Protein AF-A0A3M1F2B9-F1 (afdb_monomer)

Sequence (88 aa):
EEGDPVGFVQQFRWKAELRLLLALRQDWWGTEKERELVAALPGYLGRRSGSVRVRTFSAMHLEASRSSLEELGLAWESAPWHRWIVGL

Foldseek 3Di:
DPDDDQWDWDWDDDPLEIEIETEGHPVPQLDPVVLVVVLCVVVVVDPRHQKYKYDYPDPVSCVSNVVSQVVNVWDFDPPPHTITMDGD

pLDDT: mean 73.65, std 11.68, range [44.97, 89.88]

Solvent-accessible surface area (backbone atoms only — not comparable to full-atom values): 5118 Å² total; per-residue (Å²): 130,90,70,81,83,59,56,53,76,49,77,49,76,56,90,64,33,35,35,35,41,45,38,65,46,78,93,39,53,53,32,72,70,41,28,57,54,59,68,47,42,67,76,72,69,47,96,83,36,60,26,41,38,48,39,52,80,42,71,67,49,44,62,44,29,39,70,47,42,47,78,71,69,32,45,81,42,73,77,97,51,76,35,35,41,35,78,99

Radius of gyration: 12.56 Å; Cα contacts (8 Å, |Δi|>4): 128; chains: 1; bounding box: 29×22×39 Å

Nearest PDB structures (foldseek):
  2k5t-assembly1_A  TM=7.332E-01  e=1.825E-01  Escherichia coli K-12
  4crz-assembly1_B  TM=7.177E-01  e=2.891E-01  Escherichia coli K-12
  3igr-assembly1_A  TM=6.245E-01  e=1.080E-01  Aliivibrio fischeri ES114
  2c1i-assembly1_A  TM=4.314E-01  e=9.425E-01  Streptococcus pneumoniae R6
  8kd8-assembly1_A-2  TM=5.620E-01  e=5.549E+00  Aspergillus fumigatus Af293

Mean predicted aligned error: 7.58 Å

Secondary structure (DSSP, 8-state):
--PPP-EEEEEEEETTEEEEEEEE-GGGTTSHHHHHHHHHHHHHH-TT-SEEEEEESSHHHHHHTHHHHHTTTPEEE-SSS-EEEEE-

Structure (mmCIF, N/CA/C/O backbone):
data_AF-A0A3M1F2B9-F1
#
_entry.id   AF-A0A3M1F2B9-F1
#
loop_
_atom_site.group_PDB
_atom_site.id
_atom_site.type_symbol
_atom_site.label_atom_id
_atom_site.label_alt_id
_atom_site.label_comp_id
_atom_site.label_asym_id
_atom_site.label_entity_id
_atom_site.label_seq_id
_atom_site.pdbx_PDB_ins_code
_atom_site.Cartn_x
_atom_site.Cartn_y
_atom_site.Cartn_z
_atom_site.occupancy
_atom_site.B_iso_or_equiv
_atom_site.auth_seq_id
_atom_site.auth_comp_id
_atom_site.auth_asym_id
_atom_site.auth_atom_id
_atom_site.pdbx_PDB_model_num
ATOM 1 N N . GLU A 1 1 ? -6.653 -5.297 -22.233 1.00 44.97 1 GLU A N 1
ATOM 2 C CA . GLU A 1 1 ? -6.044 -6.620 -22.000 1.00 44.97 1 GLU A CA 1
ATOM 3 C C . GLU A 1 1 ? -5.847 -6.777 -20.505 1.00 44.97 1 GLU A C 1
ATOM 5 O O . GLU A 1 1 ? -5.439 -5.808 -19.869 1.00 44.97 1 GLU A O 1
ATOM 10 N N . GLU A 1 2 ? -6.202 -7.925 -19.930 1.00 59.09 2 GLU A N 1
ATOM 11 C CA . GLU A 1 2 ? -5.771 -8.245 -18.567 1.00 59.09 2 GLU A CA 1
ATOM 12 C C . GLU A 1 2 ? -4.273 -8.551 -18.635 1.00 59.09 2 GLU A C 1
ATOM 14 O O . GLU A 1 2 ? -3.864 -9.533 -19.250 1.00 59.09 2 GLU A O 1
ATOM 19 N N . GLY A 1 3 ? -3.455 -7.638 -18.109 1.00 71.12 3 GLY A N 1
ATOM 20 C CA . GLY A 1 3 ? -2.011 -7.835 -18.011 1.00 71.12 3 GLY A CA 1
ATOM 21 C C . GLY A 1 3 ? -1.655 -8.902 -16.976 1.00 71.12 3 GLY A C 1
ATOM 22 O O . GLY A 1 3 ? -2.486 -9.287 -16.152 1.00 71.12 3 GLY A O 1
ATOM 23 N N . ASP A 1 4 ? -0.399 -9.347 -16.995 1.00 80.62 4 ASP A N 1
ATOM 24 C CA . ASP A 1 4 ? 0.111 -10.286 -15.996 1.00 80.62 4 ASP A CA 1
ATOM 25 C C . ASP A 1 4 ? -0.105 -9.748 -14.572 1.00 80.62 4 ASP A C 1
ATOM 27 O O . ASP A 1 4 ? 0.163 -8.568 -14.314 1.00 80.62 4 ASP A O 1
ATOM 31 N N . PRO A 1 5 ? -0.535 -10.588 -13.613 1.00 81.75 5 PRO A N 1
ATOM 32 C CA . PRO A 1 5 ? -0.681 -10.162 -12.231 1.00 81.75 5 PRO A CA 1
ATOM 33 C C . PRO A 1 5 ? 0.676 -9.717 -11.671 1.00 81.75 5 PRO A C 1
ATOM 35 O O . PRO A 1 5 ? 1.635 -10.486 -11.592 1.00 81.75 5 PRO A O 1
ATOM 38 N N .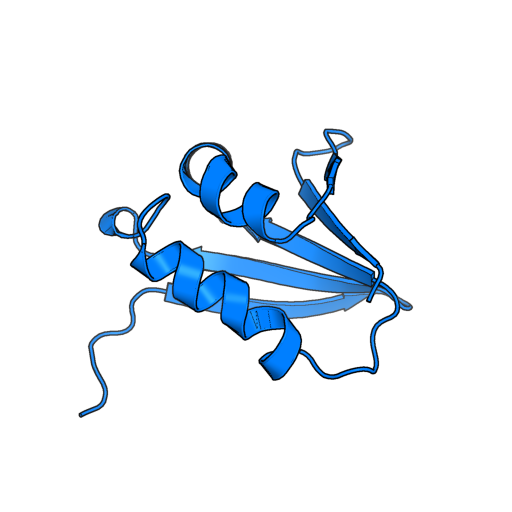 VAL A 1 6 ? 0.751 -8.452 -11.254 1.00 85.69 6 VAL A N 1
ATOM 39 C CA . VAL A 1 6 ? 1.976 -7.838 -10.707 1.00 85.69 6 VAL A CA 1
ATOM 40 C C . VAL A 1 6 ? 2.070 -7.929 -9.185 1.00 85.69 6 VAL A C 1
ATOM 42 O O . VAL A 1 6 ? 3.033 -7.455 -8.584 1.00 85.69 6 VAL A O 1
ATOM 45 N N . GLY A 1 7 ? 1.071 -8.540 -8.555 1.00 86.62 7 GLY A N 1
ATOM 46 C CA . GLY A 1 7 ? 0.957 -8.641 -7.113 1.00 86.62 7 GLY A CA 1
ATOM 47 C C . GLY A 1 7 ? -0.479 -8.855 -6.656 1.00 86.62 7 GLY A C 1
ATOM 48 O O . GLY A 1 7 ? -1.369 -9.142 -7.456 1.00 86.62 7 GLY A O 1
ATOM 49 N N . PHE A 1 8 ? -0.703 -8.685 -5.359 1.00 85.25 8 PHE A N 1
ATOM 50 C CA . PHE A 1 8 ? -2.030 -8.686 -4.763 1.00 85.25 8 PHE A CA 1
ATOM 51 C C . PHE A 1 8 ? -2.133 -7.678 -3.619 1.00 85.25 8 PHE A C 1
ATOM 53 O O . PHE A 1 8 ? -1.152 -7.331 -2.955 1.00 85.25 8 PHE A O 1
ATOM 60 N N . VAL A 1 9 ? -3.368 -7.250 -3.365 1.00 82.69 9 VAL A N 1
ATOM 61 C CA . VAL A 1 9 ? -3.743 -6.490 -2.176 1.00 82.69 9 VAL A CA 1
ATOM 62 C C . VAL A 1 9 ? -4.685 -7.357 -1.361 1.00 82.69 9 VAL A C 1
ATOM 64 O O . VAL A 1 9 ? -5.785 -7.683 -1.804 1.00 82.69 9 VAL A O 1
ATOM 67 N N . GLN A 1 10 ? -4.264 -7.732 -0.160 1.00 85.06 10 GLN A N 1
ATOM 68 C CA . GLN A 1 10 ? -5.146 -8.394 0.789 1.00 85.06 10 GLN A CA 1
ATOM 69 C C . GLN A 1 10 ? -5.681 -7.367 1.779 1.00 85.06 10 GLN A C 1
ATOM 71 O O . GLN A 1 10 ? -4.917 -6.636 2.406 1.00 85.06 10 GLN A O 1
ATOM 76 N N . GLN A 1 11 ? -7.000 -7.346 1.947 1.00 84.69 11 GLN A N 1
ATOM 77 C CA . GLN A 1 11 ? -7.680 -6.470 2.894 1.00 84.69 11 GLN A CA 1
ATOM 78 C C . GLN A 1 11 ? -8.242 -7.262 4.072 1.00 84.69 11 GLN A C 1
ATOM 80 O O . GLN A 1 11 ? -8.850 -8.318 3.894 1.00 84.69 11 GLN A O 1
ATOM 85 N N . PHE A 1 12 ? -8.100 -6.725 5.281 1.00 85.00 12 PHE A N 1
ATOM 86 C CA . PHE A 1 12 ? -8.862 -7.194 6.430 1.00 85.00 12 PHE A CA 1
ATOM 87 C C . PHE A 1 12 ? -9.236 -6.044 7.356 1.00 85.00 12 PHE A C 1
ATOM 89 O O . PHE A 1 12 ? -8.472 -5.103 7.559 1.00 85.00 12 PHE A O 1
ATOM 96 N N . ARG A 1 13 ? -10.433 -6.115 7.936 1.00 82.00 13 ARG A N 1
ATOM 97 C CA . ARG A 1 13 ? -10.896 -5.128 8.914 1.00 82.00 13 ARG A CA 1
ATOM 98 C C . ARG A 1 13 ? -10.582 -5.613 10.320 1.00 82.00 13 ARG A C 1
ATOM 100 O O . ARG A 1 13 ? -10.879 -6.753 10.670 1.00 82.00 13 ARG A O 1
ATOM 107 N N . TRP A 1 14 ? -10.011 -4.733 11.133 1.00 81.12 14 TRP A N 1
ATOM 108 C CA . TRP A 1 14 ? -9.817 -4.953 12.560 1.00 81.12 14 TRP A CA 1
ATOM 109 C C . TRP A 1 14 ? -10.409 -3.781 13.336 1.00 81.12 14 TRP A C 1
ATOM 111 O O . TRP A 1 14 ? -9.828 -2.698 13.389 1.00 81.12 14 TRP A O 1
ATOM 121 N N . LYS A 1 15 ? -11.570 -3.994 13.964 1.00 83.38 15 LYS A N 1
ATOM 122 C CA . LYS A 1 15 ? -12.358 -2.912 14.578 1.00 83.38 15 LYS A CA 1
ATOM 123 C C . LYS A 1 15 ? -12.640 -1.805 13.539 1.00 83.38 15 LYS A C 1
ATOM 125 O O . LYS A 1 15 ? -13.173 -2.107 12.476 1.00 83.38 15 LYS A O 1
ATOM 130 N N . ALA A 1 16 ? -12.281 -0.553 13.834 1.00 75.25 16 ALA A N 1
ATOM 131 C CA . ALA A 1 16 ? -12.436 0.599 12.940 1.00 75.25 16 ALA A CA 1
ATOM 132 C C . ALA A 1 16 ? -11.252 0.806 11.966 1.00 75.25 16 ALA A C 1
ATOM 134 O O . ALA A 1 16 ? -11.286 1.731 11.156 1.00 75.25 16 ALA A O 1
ATOM 135 N N . GLU A 1 17 ? -10.220 -0.039 12.042 1.00 75.81 17 GLU A N 1
ATOM 136 C CA . GLU A 1 17 ? -9.008 0.050 11.226 1.00 75.81 17 GLU A CA 1
ATOM 137 C C . GLU A 1 17 ? -9.107 -0.894 10.022 1.00 75.81 17 GLU A C 1
ATOM 139 O O . GLU A 1 17 ? -9.385 -2.092 10.164 1.00 75.81 17 GLU A O 1
ATOM 144 N N . LEU A 1 18 ? -8.838 -0.366 8.830 1.00 78.88 18 LEU A N 1
ATOM 145 C CA . LEU A 1 18 ? -8.651 -1.172 7.630 1.00 78.88 18 LEU A CA 1
ATOM 146 C C . LEU A 1 18 ? -7.173 -1.518 7.483 1.00 78.88 18 LEU A C 1
ATOM 148 O O . LEU A 1 18 ? -6.319 -0.639 7.497 1.00 78.88 18 LEU A O 1
ATOM 152 N N . ARG A 1 19 ? -6.860 -2.802 7.347 1.00 82.56 19 ARG A N 1
ATOM 153 C CA . ARG A 1 19 ? -5.490 -3.287 7.213 1.00 82.56 19 ARG A CA 1
ATOM 154 C C . ARG A 1 19 ? -5.279 -3.871 5.835 1.00 82.56 19 ARG A C 1
ATOM 156 O O . ARG A 1 19 ? -6.053 -4.721 5.399 1.00 82.56 19 ARG A O 1
ATOM 163 N N . LEU A 1 20 ? -4.208 -3.433 5.195 1.00 81.50 20 LEU A N 1
ATOM 164 C CA . LEU A 1 20 ? -3.805 -3.862 3.870 1.00 81.50 20 LEU A CA 1
ATOM 165 C C . LEU A 1 20 ? -2.462 -4.563 3.940 1.00 81.50 20 LEU A C 1
ATOM 167 O O . LEU A 1 20 ? -1.540 -4.078 4.593 1.00 81.50 20 LEU A O 1
ATOM 171 N N . LEU A 1 21 ? -2.363 -5.690 3.250 1.00 84.06 21 LEU A N 1
ATOM 172 C CA . LEU A 1 21 ? -1.100 -6.288 2.861 1.00 84.06 21 LEU A CA 1
ATOM 173 C C . LEU A 1 21 ? -0.934 -6.064 1.360 1.00 84.06 21 LEU A C 1
ATOM 175 O O . LEU A 1 21 ? -1.707 -6.599 0.566 1.00 84.06 21 LEU A O 1
ATOM 179 N N . LEU A 1 22 ? 0.061 -5.260 1.003 1.00 83.50 22 LEU A N 1
ATOM 180 C CA . LEU A 1 22 ? 0.487 -5.010 -0.364 1.00 83.50 22 LEU A CA 1
ATOM 181 C C . LEU A 1 22 ? 1.673 -5.926 -0.672 1.00 83.50 22 LEU A C 1
ATOM 183 O O . LEU A 1 22 ? 2.748 -5.775 -0.094 1.00 83.50 22 LEU A O 1
ATOM 187 N N . ALA A 1 23 ? 1.477 -6.881 -1.573 1.00 87.31 23 ALA A N 1
ATOM 188 C CA . ALA A 1 23 ? 2.535 -7.758 -2.050 1.00 87.31 23 ALA A CA 1
ATOM 189 C C . ALA A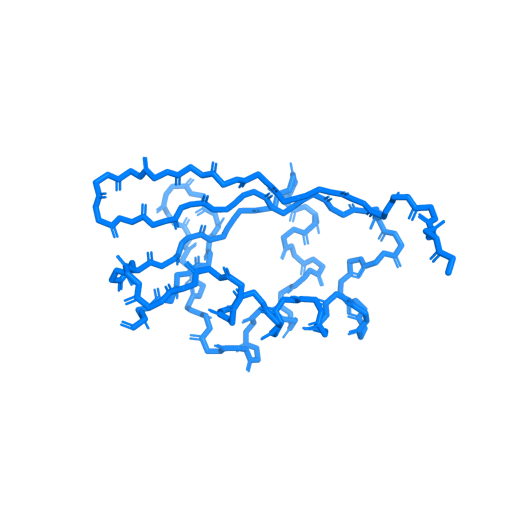 1 23 ? 2.689 -7.543 -3.553 1.00 87.31 23 ALA A C 1
ATOM 191 O O . ALA A 1 23 ? 1.843 -7.976 -4.330 1.00 87.31 23 ALA A O 1
ATOM 192 N N . LEU A 1 24 ? 3.750 -6.844 -3.949 1.00 87.56 24 LEU A N 1
ATOM 193 C CA . LEU A 1 24 ? 4.071 -6.561 -5.348 1.00 87.56 24 LEU A CA 1
ATOM 194 C C . LEU A 1 24 ? 5.303 -7.354 -5.770 1.00 87.56 24 LEU A C 1
ATOM 196 O O . LEU A 1 24 ? 6.130 -7.722 -4.930 1.00 87.56 24 LEU A O 1
ATOM 200 N N . ARG A 1 25 ? 5.457 -7.579 -7.074 1.00 89.12 25 ARG A N 1
ATOM 201 C CA . ARG A 1 25 ? 6.719 -8.063 -7.636 1.00 89.12 25 ARG A CA 1
ATOM 202 C C . ARG A 1 25 ? 7.863 -7.108 -7.286 1.00 89.12 25 ARG A C 1
ATOM 204 O O . ARG A 1 25 ? 7.679 -5.895 -7.219 1.00 89.12 25 ARG A O 1
ATOM 211 N N . GLN A 1 26 ? 9.054 -7.668 -7.101 1.00 88.19 26 GLN A N 1
ATOM 212 C CA . GLN A 1 26 ? 10.229 -6.925 -6.647 1.00 88.19 26 GLN A CA 1
ATOM 213 C C . GLN A 1 26 ? 10.674 -5.812 -7.603 1.00 88.19 26 GLN A C 1
ATOM 215 O O . GLN A 1 26 ? 11.186 -4.792 -7.156 1.00 88.19 26 GLN A O 1
ATOM 220 N N . ASP A 1 27 ? 10.431 -5.970 -8.904 1.00 89.88 27 ASP A N 1
ATOM 221 C CA . ASP A 1 27 ? 10.737 -4.974 -9.934 1.00 89.88 27 ASP A CA 1
ATOM 222 C C . ASP A 1 27 ? 9.821 -3.738 -9.899 1.00 89.88 27 ASP A C 1
ATOM 224 O O . ASP A 1 27 ? 10.042 -2.797 -10.657 1.00 89.88 27 ASP A O 1
ATOM 228 N N . TRP A 1 28 ? 8.805 -3.723 -9.031 1.00 88.81 28 TRP A N 1
ATOM 229 C CA . TRP A 1 28 ? 7.901 -2.585 -8.847 1.00 88.81 28 TRP A CA 1
ATOM 230 C C . TRP A 1 28 ? 8.196 -1.774 -7.585 1.00 88.81 28 TRP A C 1
ATOM 232 O O . TRP A 1 28 ? 7.737 -0.636 -7.489 1.00 88.81 28 TRP A O 1
ATOM 242 N N . TRP A 1 29 ? 8.960 -2.308 -6.632 1.00 88.69 29 TRP A N 1
ATOM 243 C CA . TRP A 1 29 ? 9.185 -1.646 -5.345 1.00 88.69 29 TRP A CA 1
ATOM 244 C C . TRP A 1 29 ? 9.943 -0.322 -5.523 1.00 88.69 29 TRP A C 1
ATOM 246 O O . TRP A 1 29 ? 10.984 -0.274 -6.175 1.00 88.69 29 TRP A O 1
ATOM 256 N N . GLY A 1 30 ? 9.418 0.760 -4.953 1.00 82.12 30 GLY A N 1
ATOM 257 C CA . GLY A 1 30 ? 9.969 2.114 -5.030 1.00 82.12 30 GLY A CA 1
ATOM 258 C C . GLY A 1 30 ? 9.837 2.796 -6.396 1.00 82.12 30 GLY A C 1
ATOM 259 O O . GLY A 1 30 ? 10.349 3.903 -6.582 1.00 82.12 30 GLY A O 1
ATOM 260 N N . THR A 1 31 ? 9.183 2.152 -7.366 1.00 88.12 31 THR A N 1
ATOM 261 C CA . THR A 1 31 ? 9.027 2.689 -8.725 1.00 88.12 31 THR A CA 1
ATOM 262 C C . THR A 1 31 ? 7.833 3.633 -8.834 1.00 88.12 31 THR A C 1
ATOM 264 O O . THR A 1 31 ? 6.914 3.589 -8.021 1.00 88.12 31 THR A O 1
ATOM 267 N N . GLU A 1 32 ? 7.796 4.436 -9.899 1.00 85.50 32 GLU A N 1
ATOM 268 C CA . GLU A 1 32 ? 6.645 5.298 -10.211 1.00 85.50 32 GLU A CA 1
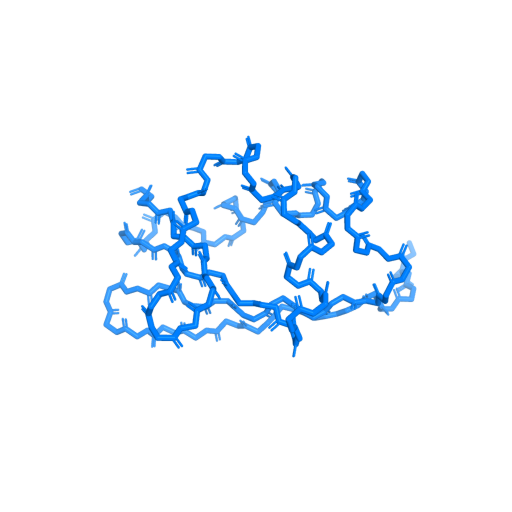ATOM 269 C C . GLU A 1 32 ? 5.331 4.509 -10.314 1.00 85.50 32 GLU A C 1
ATOM 271 O O . GLU A 1 32 ? 4.289 4.948 -9.842 1.00 85.50 32 GLU A O 1
ATOM 276 N N . LYS A 1 33 ? 5.390 3.278 -10.835 1.00 86.44 33 LYS A N 1
ATOM 277 C CA . LYS A 1 33 ? 4.213 2.407 -10.945 1.00 86.44 33 LYS A CA 1
ATOM 278 C C . LYS A 1 33 ? 3.654 2.003 -9.582 1.00 86.44 33 LYS A C 1
ATOM 280 O O . LYS A 1 33 ? 2.441 1.881 -9.422 1.00 86.44 33 LYS A O 1
ATOM 285 N N . GLU A 1 34 ? 4.525 1.775 -8.598 1.00 85.25 34 GLU A N 1
ATOM 286 C CA . GLU A 1 34 ? 4.076 1.538 -7.226 1.00 85.25 34 GLU A CA 1
ATOM 287 C C . GLU A 1 34 ? 3.454 2.805 -6.640 1.00 85.25 34 GLU A C 1
ATOM 289 O O . GLU A 1 34 ? 2.392 2.708 -6.030 1.00 85.25 34 GLU A O 1
ATOM 294 N N . ARG A 1 35 ? 4.031 3.989 -6.881 1.00 80.81 35 ARG A N 1
ATOM 295 C CA . ARG A 1 35 ? 3.444 5.262 -6.426 1.00 80.81 35 ARG A CA 1
ATOM 296 C C . ARG A 1 35 ? 2.034 5.459 -6.949 1.00 80.81 35 ARG A C 1
ATOM 298 O O . ARG A 1 35 ? 1.132 5.709 -6.157 1.00 80.81 35 ARG A O 1
ATOM 305 N N . GLU A 1 36 ? 1.831 5.296 -8.253 1.00 83.19 36 GLU A N 1
ATOM 306 C CA . GLU A 1 36 ? 0.516 5.421 -8.888 1.00 83.19 36 GLU A CA 1
ATOM 307 C C . GLU A 1 36 ? -0.503 4.453 -8.266 1.00 83.19 36 GLU A C 1
ATOM 309 O O . GLU A 1 36 ? -1.628 4.842 -7.940 1.00 83.19 36 GLU A O 1
ATOM 314 N N . LEU A 1 37 ? -0.095 3.199 -8.031 1.00 81.38 37 LEU A N 1
ATOM 315 C CA . LEU A 1 37 ? -0.941 2.188 -7.399 1.00 81.38 37 LEU A CA 1
ATOM 316 C C . LEU A 1 37 ? -1.309 2.572 -5.964 1.00 81.38 37 LEU A C 1
ATOM 318 O O . LEU A 1 37 ? -2.477 2.488 -5.579 1.00 81.38 37 LEU A O 1
ATOM 322 N N . VAL A 1 38 ? -0.329 2.992 -5.164 1.00 77.56 38 VAL A N 1
ATOM 323 C CA . VAL A 1 38 ? -0.553 3.350 -3.761 1.00 77.56 38 VAL A CA 1
ATOM 324 C C . VAL A 1 38 ? -1.380 4.642 -3.660 1.00 77.56 38 VAL A C 1
ATOM 326 O O . VAL A 1 38 ? -2.279 4.716 -2.822 1.00 77.56 38 VAL A O 1
ATOM 329 N N . ALA A 1 39 ? -1.187 5.609 -4.562 1.00 77.12 39 ALA A N 1
ATOM 330 C CA . ALA A 1 39 ? -1.990 6.831 -4.653 1.00 77.12 39 ALA A CA 1
ATOM 331 C C . ALA A 1 39 ? -3.467 6.560 -4.983 1.00 77.12 39 ALA A C 1
ATOM 333 O O . ALA A 1 39 ? -4.352 7.296 -4.543 1.00 77.12 39 ALA A O 1
ATOM 334 N N . ALA A 1 40 ? -3.757 5.482 -5.716 1.00 77.62 40 ALA A N 1
ATOM 335 C CA . ALA A 1 40 ? -5.121 5.066 -6.029 1.00 77.62 40 ALA A CA 1
ATOM 336 C C . ALA A 1 40 ? -5.817 4.315 -4.874 1.00 77.62 40 ALA A C 1
ATOM 338 O O . ALA A 1 40 ? -7.052 4.226 -4.856 1.00 77.62 40 ALA A O 1
ATOM 339 N N . LEU A 1 41 ? -5.065 3.800 -3.889 1.00 74.88 41 LEU A N 1
ATOM 340 C CA . LEU A 1 41 ? -5.620 3.003 -2.789 1.00 74.88 41 LEU A CA 1
ATOM 341 C C . LEU A 1 41 ? -6.739 3.734 -2.024 1.00 74.88 41 LEU A C 1
ATOM 343 O O . LEU A 1 41 ? -7.802 3.138 -1.867 1.00 74.88 41 LEU A O 1
ATOM 347 N N . PRO A 1 42 ? -6.614 5.003 -1.589 1.00 70.00 42 PRO A N 1
ATOM 348 C CA . PRO A 1 42 ? -7.689 5.685 -0.861 1.00 70.00 42 PRO A CA 1
ATOM 349 C C . PRO A 1 42 ? -9.028 5.718 -1.616 1.00 70.00 42 PRO A C 1
ATOM 351 O O . PRO A 1 42 ? -10.085 5.532 -1.010 1.00 70.00 42 PRO A O 1
ATOM 354 N N . GLY A 1 43 ? -8.988 5.891 -2.943 1.00 68.75 43 GLY A N 1
ATOM 355 C CA . GLY A 1 43 ? -10.177 5.861 -3.798 1.00 68.75 43 GLY A CA 1
ATOM 356 C C . GLY A 1 43 ? -10.841 4.483 -3.843 1.00 68.75 43 GLY A C 1
ATOM 357 O O . GLY A 1 43 ? -12.068 4.388 -3.844 1.00 68.75 43 GLY A O 1
ATOM 358 N N . TYR A 1 44 ? -10.040 3.417 -3.803 1.00 69.81 44 TYR A N 1
ATOM 359 C CA . TYR A 1 44 ? -10.508 2.030 -3.798 1.00 69.81 44 TYR A CA 1
ATOM 360 C C . TYR A 1 44 ? -11.058 1.579 -2.432 1.00 69.81 44 TYR A C 1
ATOM 362 O O . TYR A 1 44 ? -12.010 0.804 -2.355 1.00 69.81 44 TYR A O 1
ATOM 370 N N . LEU A 1 45 ? -10.485 2.075 -1.333 1.00 70.06 45 LEU A N 1
ATOM 371 C CA . LEU A 1 45 ? -10.774 1.596 0.026 1.00 70.06 45 LEU A CA 1
ATOM 372 C C . LEU A 1 45 ? -12.085 2.139 0.621 1.00 70.06 45 LEU A C 1
ATOM 374 O O . LEU A 1 45 ? -12.603 1.580 1.595 1.00 70.06 45 LEU A O 1
ATOM 378 N N . GLY A 1 46 ? -12.649 3.191 0.019 1.00 60.66 46 GLY A N 1
ATOM 379 C CA . GLY A 1 46 ? -13.920 3.800 0.409 1.00 60.66 46 GLY A CA 1
ATOM 380 C C . GLY A 1 46 ? -13.868 4.579 1.735 1.00 60.66 46 GLY A C 1
ATOM 381 O O . GLY A 1 46 ? -13.141 4.249 2.668 1.00 60.66 46 GLY A O 1
ATOM 382 N N . ARG A 1 47 ? -14.717 5.609 1.864 1.00 58.31 47 ARG A N 1
ATOM 383 C CA . ARG A 1 47 ? -14.747 6.593 2.977 1.00 58.31 47 ARG A CA 1
ATOM 384 C C . ARG A 1 47 ? -15.165 6.051 4.365 1.00 58.31 47 ARG A C 1
ATOM 386 O O . ARG A 1 47 ? -15.564 6.820 5.229 1.00 58.31 47 ARG A O 1
ATOM 393 N N . ARG A 1 48 ? -15.190 4.730 4.580 1.00 55.97 48 ARG A N 1
ATOM 394 C CA . ARG A 1 48 ? -15.807 4.083 5.765 1.00 55.97 48 ARG A CA 1
ATOM 395 C C . ARG A 1 48 ? -14.820 3.601 6.831 1.00 55.97 48 ARG A C 1
ATOM 397 O O . ARG A 1 48 ? -15.243 2.922 7.766 1.00 55.97 48 ARG A O 1
ATOM 404 N N . SER A 1 49 ? -13.534 3.882 6.691 1.00 58.12 49 SER A N 1
ATOM 405 C CA . SER A 1 49 ? -12.517 3.457 7.661 1.00 58.12 49 SER A CA 1
ATOM 406 C C . SER A 1 49 ? -11.923 4.719 8.268 1.00 58.12 49 SER A C 1
ATOM 408 O O . SER A 1 49 ? -11.581 5.600 7.506 1.00 58.12 49 SER A O 1
ATOM 410 N N . GLY A 1 50 ? -11.848 4.844 9.595 1.00 61.78 50 GLY A N 1
ATOM 411 C CA . GLY A 1 50 ? -11.253 6.035 10.230 1.00 61.78 50 GLY A CA 1
ATOM 412 C C . GLY A 1 50 ? -9.723 6.029 10.175 1.00 61.78 50 GLY A C 1
ATOM 413 O O . GLY A 1 50 ? -9.082 7.064 10.318 1.00 61.78 50 GLY A O 1
ATOM 414 N N . SER A 1 51 ? -9.128 4.854 9.949 1.00 69.62 51 SER A N 1
ATOM 415 C CA . SER A 1 51 ? -7.702 4.709 9.690 1.00 69.62 51 SER A CA 1
ATOM 416 C C . SER A 1 51 ? -7.401 3.537 8.755 1.00 69.62 51 SER A C 1
ATOM 418 O O . SER A 1 51 ? -8.113 2.523 8.739 1.00 69.62 51 SER A O 1
ATOM 420 N N . VAL A 1 52 ? -6.326 3.677 7.978 1.00 70.12 52 VAL A N 1
ATOM 421 C CA . VAL A 1 52 ? -5.758 2.627 7.126 1.00 70.12 52 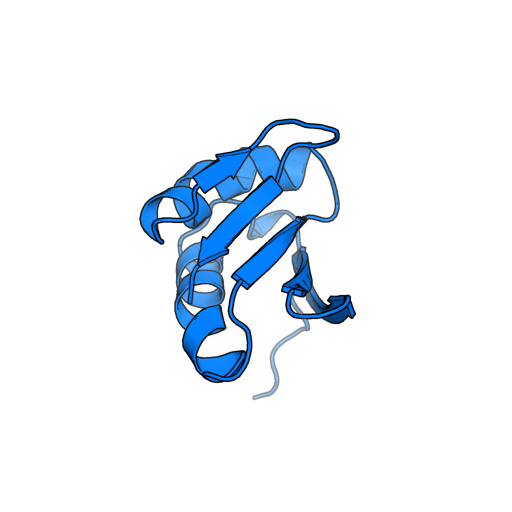VAL A CA 1
ATOM 422 C C . VAL A 1 52 ? -4.356 2.303 7.610 1.00 70.12 52 VAL A C 1
ATOM 424 O O . VAL A 1 52 ? -3.545 3.195 7.838 1.00 70.12 52 VAL A O 1
ATOM 427 N N . ARG A 1 53 ? -4.071 1.008 7.731 1.00 76.75 53 ARG A N 1
ATOM 428 C CA . ARG A 1 53 ? -2.752 0.466 8.035 1.00 76.75 53 ARG A CA 1
ATOM 429 C C . ARG A 1 53 ? -2.250 -0.341 6.848 1.00 76.75 53 ARG A C 1
ATOM 431 O O . ARG A 1 53 ? -2.867 -1.348 6.508 1.00 76.75 53 ARG A O 1
ATOM 438 N N . VAL A 1 54 ? -1.107 0.033 6.284 1.00 75.75 54 VAL A N 1
ATOM 439 C CA . VAL A 1 54 ? -0.477 -0.708 5.178 1.00 75.75 54 VAL A CA 1
ATOM 440 C C . VAL A 1 54 ? 0.731 -1.493 5.682 1.00 75.75 54 VAL A C 1
ATOM 442 O O . VAL A 1 54 ? 1.557 -0.985 6.443 1.00 75.75 54 VAL A O 1
ATOM 445 N N . ARG A 1 55 ? 0.810 -2.758 5.267 1.00 77.69 55 ARG A N 1
ATOM 446 C CA . ARG A 1 55 ? 1.943 -3.668 5.441 1.00 77.69 55 ARG A CA 1
ATOM 447 C C . ARG A 1 55 ? 2.430 -4.119 4.072 1.00 77.69 55 ARG A C 1
ATOM 449 O O . ARG A 1 55 ? 1.620 -4.299 3.167 1.00 77.69 55 ARG A O 1
ATOM 456 N N . THR A 1 56 ? 3.725 -4.359 3.956 1.00 75.81 56 THR A N 1
ATOM 457 C CA . THR A 1 56 ? 4.339 -4.995 2.789 1.00 75.81 56 THR A CA 1
ATOM 458 C C . THR A 1 56 ? 4.760 -6.425 3.120 1.00 75.81 56 THR A C 1
ATOM 460 O O . THR A 1 56 ? 4.736 -6.840 4.284 1.00 75.81 56 THR A O 1
ATOM 463 N N . PHE A 1 57 ? 5.111 -7.205 2.097 1.00 73.00 57 PHE A N 1
ATOM 464 C CA . PHE A 1 57 ? 5.449 -8.623 2.260 1.00 73.00 57 PHE A CA 1
ATOM 465 C C . PHE A 1 57 ? 6.747 -8.858 3.056 1.00 73.00 57 PHE A C 1
ATOM 467 O O . PHE A 1 57 ? 6.884 -9.876 3.731 1.00 73.00 57 PHE A O 1
ATOM 474 N N . SER A 1 58 ? 7.700 -7.923 3.001 1.00 75.69 58 SER A N 1
ATOM 475 C CA . SER A 1 58 ? 9.000 -8.035 3.672 1.00 75.69 58 SER A CA 1
ATOM 476 C C . SER A 1 58 ? 9.536 -6.672 4.116 1.00 75.69 58 SER A C 1
ATOM 478 O O . SER A 1 58 ? 9.111 -5.630 3.617 1.00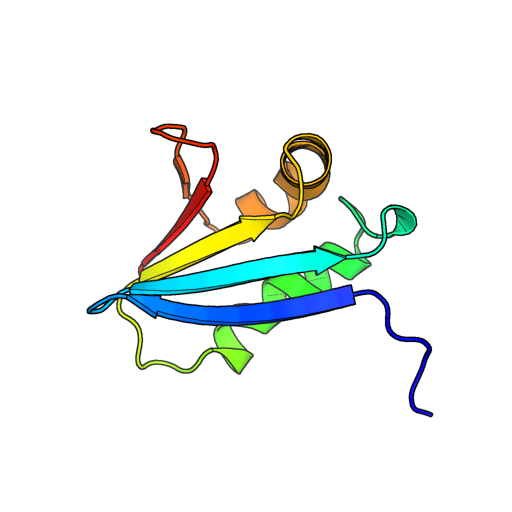 75.69 58 SER A O 1
ATOM 480 N N . ALA A 1 59 ? 10.517 -6.676 5.026 1.00 74.69 59 ALA A N 1
ATOM 481 C CA . ALA A 1 59 ? 11.225 -5.458 5.429 1.00 74.69 59 ALA A CA 1
ATOM 482 C C . ALA A 1 59 ? 11.921 -4.771 4.239 1.00 74.69 59 ALA A C 1
ATOM 484 O O . ALA A 1 59 ? 11.894 -3.549 4.148 1.00 74.69 59 ALA A O 1
ATOM 485 N N . MET A 1 60 ? 12.458 -5.551 3.293 1.00 81.56 60 MET A N 1
ATOM 486 C CA . MET A 1 60 ? 13.062 -5.021 2.065 1.00 81.56 60 MET A CA 1
ATOM 487 C C . MET A 1 60 ? 12.042 -4.316 1.173 1.00 81.56 60 MET A C 1
ATOM 489 O O . MET A 1 60 ? 12.325 -3.237 0.664 1.00 81.56 60 MET A O 1
ATOM 493 N N . HIS A 1 61 ? 10.854 -4.909 0.995 1.00 82.69 61 HIS A N 1
ATOM 494 C CA . HIS A 1 61 ? 9.776 -4.263 0.244 1.00 82.69 61 HIS A CA 1
ATOM 495 C C . HIS A 1 61 ? 9.389 -2.956 0.934 1.00 82.69 61 HIS A C 1
ATOM 497 O O . HIS A 1 61 ? 9.312 -1.915 0.299 1.00 82.69 61 HIS A O 1
ATOM 503 N N . LEU A 1 62 ? 9.250 -2.979 2.259 1.00 76.00 62 LEU A N 1
ATOM 504 C CA . LEU A 1 62 ? 8.899 -1.786 3.019 1.00 76.00 62 LEU A CA 1
ATOM 505 C C . LEU A 1 62 ? 9.898 -0.630 2.862 1.00 76.00 62 LEU A C 1
ATOM 507 O O . LEU A 1 62 ? 9.486 0.521 2.749 1.00 76.00 62 LEU A O 1
ATOM 511 N N . GLU A 1 63 ? 11.192 -0.938 2.891 1.00 80.56 63 GLU A N 1
ATOM 512 C CA . GLU A 1 63 ? 12.257 0.053 2.758 1.00 80.56 63 GLU A CA 1
ATOM 513 C C . GLU A 1 63 ? 12.330 0.617 1.336 1.00 80.56 63 GLU A C 1
ATOM 515 O O . GLU A 1 63 ? 12.424 1.831 1.163 1.00 80.56 63 GLU A O 1
ATOM 520 N N . ALA A 1 64 ? 12.187 -0.238 0.321 1.00 84.50 64 ALA A N 1
ATOM 521 C CA . ALA A 1 64 ? 12.158 0.181 -1.078 1.00 84.50 64 ALA A CA 1
ATOM 522 C C . ALA A 1 64 ? 10.943 1.070 -1.404 1.00 84.50 64 ALA A C 1
ATOM 524 O O . ALA A 1 64 ? 11.074 2.051 -2.132 1.00 84.50 64 ALA A O 1
ATOM 525 N N . SER A 1 65 ? 9.779 0.781 -0.819 1.00 80.44 65 SER A N 1
ATOM 526 C CA . SER A 1 65 ? 8.539 1.538 -1.043 1.00 80.44 65 SER A CA 1
ATOM 527 C C . SER A 1 65 ? 8.429 2.822 -0.222 1.00 80.44 65 SER A C 1
ATOM 529 O O . SER A 1 65 ? 7.410 3.510 -0.293 1.00 80.44 65 SER A O 1
ATOM 531 N N . ARG A 1 66 ? 9.442 3.158 0.588 1.00 78.56 66 ARG A N 1
ATOM 532 C CA . ARG A 1 66 ? 9.359 4.238 1.576 1.00 78.56 66 ARG A CA 1
ATOM 533 C C . ARG A 1 66 ? 8.998 5.590 0.965 1.00 78.56 66 ARG A C 1
ATOM 535 O O . ARG A 1 66 ? 8.028 6.199 1.401 1.00 78.56 66 ARG A O 1
ATOM 542 N N . SER A 1 67 ? 9.723 6.025 -0.063 1.00 75.62 67 SER A N 1
ATOM 543 C CA . SER A 1 67 ? 9.451 7.294 -0.757 1.00 75.62 67 SER A CA 1
ATOM 544 C C . SER A 1 67 ? 8.039 7.344 -1.343 1.00 75.62 67 SER A C 1
ATOM 546 O O . SER A 1 67 ? 7.357 8.357 -1.239 1.00 75.62 67 SER A O 1
ATOM 548 N N . SER A 1 68 ? 7.574 6.215 -1.881 1.00 74.69 68 SER A N 1
ATOM 549 C CA . SER A 1 68 ? 6.248 6.087 -2.490 1.00 74.69 68 SER A CA 1
ATOM 550 C C . SER A 1 68 ? 5.113 6.210 -1.470 1.00 74.69 68 SER A C 1
ATOM 552 O O . SER A 1 68 ? 4.002 6.603 -1.816 1.00 74.69 68 SER A O 1
ATOM 554 N N . LEU A 1 69 ? 5.384 5.866 -0.210 1.00 72.88 69 LEU A N 1
ATOM 555 C CA . LEU A 1 69 ? 4.407 5.866 0.875 1.00 72.88 69 LEU A CA 1
ATOM 556 C C . LEU A 1 69 ? 4.440 7.187 1.669 1.00 72.88 69 LEU A C 1
ATOM 558 O O . LEU A 1 69 ? 3.378 7.699 2.019 1.00 72.88 69 LEU A O 1
ATOM 562 N N . GLU A 1 70 ? 5.615 7.793 1.889 1.00 73.62 70 GLU A N 1
ATOM 563 C CA . GLU A 1 70 ? 5.744 9.106 2.556 1.00 73.62 70 GLU A CA 1
ATOM 564 C C . GLU A 1 70 ? 5.053 10.235 1.769 1.00 73.62 70 GLU A C 1
ATOM 566 O O . GLU A 1 70 ? 4.392 11.084 2.371 1.00 73.62 70 GLU A O 1
ATOM 571 N N . GLU A 1 71 ? 5.130 10.221 0.432 1.00 66.00 71 GLU A N 1
ATOM 572 C CA . GLU A 1 71 ? 4.508 11.232 -0.445 1.00 66.00 71 GLU A CA 1
ATOM 573 C C . GLU A 1 71 ? 2.969 11.272 -0.342 1.00 66.00 71 GLU A C 1
ATOM 575 O O . GLU A 1 71 ? 2.341 12.267 -0.702 1.00 66.00 71 GLU A O 1
ATOM 580 N N . LEU A 1 72 ? 2.350 10.230 0.217 1.00 61.47 72 LEU A N 1
ATOM 581 C CA . LEU A 1 72 ? 0.901 10.132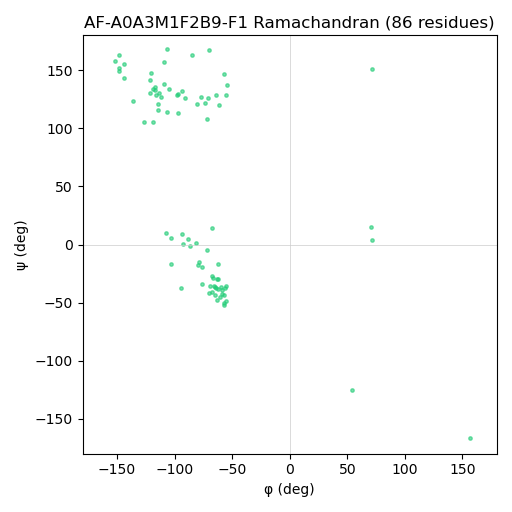 0.416 1.00 61.47 72 LEU A CA 1
ATOM 582 C C . LEU A 1 72 ? 0.438 10.618 1.795 1.00 61.47 72 LEU A C 1
ATOM 584 O O . LEU A 1 72 ? -0.716 10.411 2.171 1.00 61.47 72 LEU A O 1
ATOM 588 N N . GLY A 1 73 ? 1.332 11.240 2.569 1.00 58.94 73 GLY A N 1
ATOM 589 C CA . GLY A 1 73 ? 1.034 11.703 3.924 1.00 58.94 73 GLY A CA 1
ATOM 590 C C . GLY A 1 73 ? 0.876 10.564 4.934 1.00 58.94 73 GLY A C 1
ATOM 591 O O . GLY A 1 73 ? 0.342 10.784 6.022 1.00 58.94 73 GLY A O 1
ATOM 592 N N . LEU A 1 74 ? 1.321 9.346 4.593 1.00 63.22 74 LEU A N 1
ATOM 593 C CA . LEU A 1 74 ? 1.345 8.223 5.524 1.00 63.22 74 LEU A CA 1
ATOM 594 C C . LEU A 1 74 ? 2.437 8.448 6.573 1.00 63.22 74 LEU A C 1
ATOM 596 O O . LEU A 1 74 ? 3.608 8.6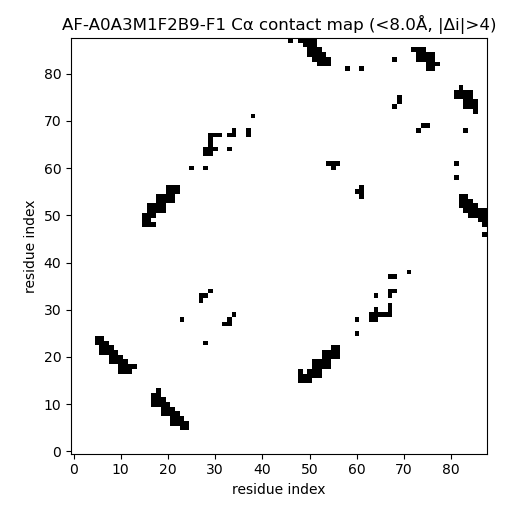41 6.248 1.00 63.22 74 LEU A O 1
ATOM 600 N N . ALA A 1 75 ? 2.060 8.370 7.848 1.00 63.03 75 ALA A N 1
ATOM 601 C CA . ALA A 1 75 ? 3.022 8.431 8.938 1.00 63.03 75 ALA A CA 1
ATOM 602 C C . ALA A 1 75 ? 3.740 7.081 9.071 1.00 63.03 75 ALA A C 1
ATOM 604 O O . ALA A 1 75 ? 3.096 6.032 9.198 1.00 63.03 75 ALA A O 1
ATOM 605 N N . TRP A 1 76 ? 5.074 7.118 9.059 1.00 61.41 76 TRP A N 1
ATOM 606 C CA . TRP A 1 76 ? 5.911 5.973 9.404 1.00 61.41 76 TRP A CA 1
ATOM 607 C C . TRP A 1 76 ? 5.882 5.745 10.914 1.00 61.41 76 TRP A C 1
ATOM 609 O O . TRP A 1 76 ? 6.292 6.607 11.691 1.00 61.41 76 TRP A O 1
ATOM 619 N N . GLU A 1 77 ? 5.457 4.561 11.341 1.00 65.69 77 GLU A N 1
ATOM 620 C CA . GLU A 1 77 ? 5.558 4.138 12.735 1.00 65.69 77 GLU A CA 1
ATOM 621 C C . GLU A 1 77 ? 6.386 2.858 12.852 1.00 65.69 77 GLU A 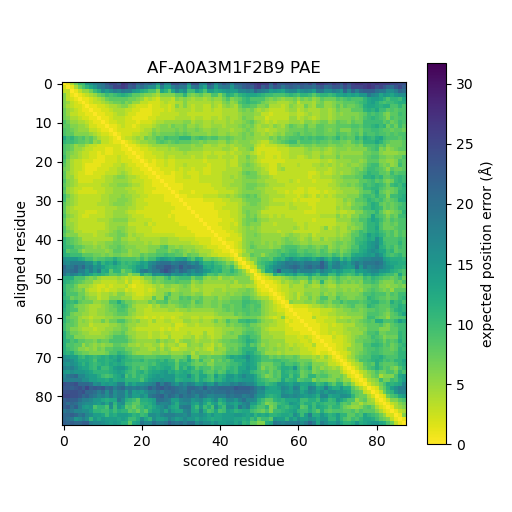C 1
ATOM 623 O O . GLU A 1 77 ? 6.265 1.944 12.041 1.00 65.69 77 GLU A O 1
ATOM 628 N N . SER A 1 78 ? 7.213 2.760 13.892 1.00 57.03 78 SER A N 1
ATOM 629 C CA . SER A 1 78 ? 8.216 1.698 14.047 1.00 57.03 78 SER A CA 1
ATOM 630 C C . SER A 1 78 ? 7.905 0.643 15.123 1.00 57.03 78 SER A C 1
ATOM 632 O O . SER A 1 78 ? 8.761 -0.189 15.403 1.00 57.03 78 SER A O 1
ATOM 634 N N . ALA A 1 79 ? 6.703 0.592 15.718 1.00 48.31 79 ALA A N 1
ATOM 635 C CA . ALA A 1 79 ? 6.445 -0.310 16.859 1.00 48.31 79 ALA A CA 1
ATOM 636 C C . ALA A 1 79 ? 5.111 -1.070 16.781 1.00 48.31 79 ALA A C 1
ATOM 638 O O . ALA A 1 79 ? 4.071 -0.419 16.754 1.00 48.31 79 ALA A O 1
ATOM 639 N N . PRO A 1 80 ? 5.042 -2.421 16.833 1.00 50.81 80 PRO A N 1
ATOM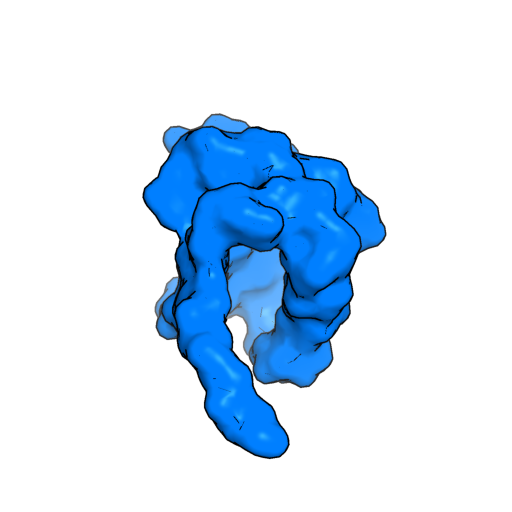 640 C CA . PRO A 1 80 ? 6.123 -3.413 16.979 1.00 50.81 80 PRO A CA 1
ATOM 641 C C . PRO A 1 80 ? 6.755 -3.877 15.648 1.00 50.81 80 PRO A C 1
ATOM 643 O O . PRO A 1 80 ? 7.601 -4.761 15.644 1.00 50.81 80 PRO A O 1
ATOM 646 N N . TRP A 1 81 ? 6.346 -3.287 14.525 1.00 52.19 81 TRP A N 1
ATOM 647 C CA . TRP A 1 81 ? 6.932 -3.465 13.193 1.00 52.19 81 TRP A CA 1
ATOM 648 C C . TRP A 1 81 ? 6.761 -2.146 12.446 1.00 52.19 81 TRP A C 1
ATOM 650 O O . TRP A 1 81 ? 5.784 -1.432 12.703 1.00 52.19 81 TRP A O 1
ATOM 660 N N . HIS A 1 82 ? 7.664 -1.862 11.512 1.00 50.75 82 HIS A N 1
ATOM 661 C CA . HIS A 1 82 ? 7.546 -0.730 10.603 1.00 50.75 82 HIS A CA 1
ATOM 662 C C . HIS A 1 82 ? 6.206 -0.770 9.838 1.00 50.75 82 HIS A C 1
ATOM 664 O O . HIS A 1 82 ? 5.817 -1.811 9.298 1.00 50.75 82 HIS A O 1
ATOM 670 N N . ARG A 1 83 ? 5.462 0.339 9.847 1.00 61.62 83 ARG A N 1
ATOM 671 C CA . ARG A 1 83 ? 4.094 0.429 9.317 1.00 61.62 83 ARG A CA 1
ATOM 672 C C . ARG A 1 83 ? 3.771 1.836 8.827 1.00 61.62 83 ARG A C 1
ATOM 674 O O . ARG A 1 83 ? 4.339 2.807 9.313 1.00 61.62 83 ARG A O 1
ATOM 681 N N . TRP A 1 84 ? 2.778 1.911 7.950 1.00 63.28 84 TRP A N 1
ATOM 682 C CA . TRP A 1 84 ? 2.209 3.160 7.451 1.00 63.28 84 TRP A CA 1
ATOM 683 C C . TRP A 1 84 ? 0.784 3.321 7.971 1.00 63.28 84 TRP A C 1
ATOM 685 O O . TRP A 1 84 ? -0.017 2.390 7.822 1.00 63.28 84 TRP A O 1
ATOM 695 N N . ILE A 1 85 ? 0.480 4.465 8.591 1.00 55.47 85 ILE A N 1
ATOM 696 C CA . ILE A 1 85 ? -0.863 4.808 9.081 1.00 55.47 85 ILE A CA 1
ATOM 697 C C . ILE A 1 85 ? -1.347 6.101 8.420 1.00 55.47 85 ILE A C 1
ATOM 699 O O . ILE A 1 85 ? -0.638 7.104 8.427 1.00 55.47 85 ILE A O 1
ATOM 703 N N . VAL A 1 86 ? -2.569 6.080 7.885 1.00 56.53 86 VAL A N 1
ATOM 704 C CA . VAL A 1 86 ? -3.329 7.279 7.489 1.00 56.53 86 VAL A CA 1
ATOM 705 C C . VAL A 1 86 ? -4.607 7.334 8.311 1.00 56.53 86 VAL A C 1
ATOM 707 O O . VAL A 1 86 ? -5.293 6.319 8.443 1.00 56.53 86 VAL A O 1
ATOM 710 N N . GLY A 1 87 ? -4.926 8.511 8.854 1.00 51.91 87 GLY A N 1
ATOM 711 C CA . GLY A 1 87 ? -6.292 8.851 9.247 1.00 51.91 87 GLY A CA 1
ATOM 712 C C . GLY A 1 87 ? -7.051 9.292 7.998 1.00 51.91 87 GLY A C 1
ATOM 713 O O . GLY A 1 87 ? -6.584 10.199 7.312 1.00 51.91 87 GLY A O 1
ATOM 714 N N . LEU A 1 88 ? -8.145 8.606 7.666 1.00 49.81 88 LEU A N 1
ATOM 715 C CA . LEU A 1 88 ? -9.001 8.967 6.527 1.00 49.81 88 LEU A CA 1
ATOM 716 C C . LEU A 1 88 ? -10.054 10.002 6.932 1.00 49.81 88 LEU A C 1
ATOM 718 O O . LEU A 1 88 ? -10.524 9.937 8.092 1.00 49.81 88 LEU A O 1
#